Protein AF-X0YLJ0-F1 (afdb_monomer_lite)

Sequence (78 aa):
MDKNGVFLCSGCGIGEAVDLDAVAGIANECSATATLTHECLCAPEGLAAITAAVSENELDGVVIAACSPRAKVAEFAS

Secondary structure (DSSP, 8-state):
---EEEEEE-TTTHHHHS-HHHHHHHHHHTT-SEEEEETTTTSHHHHHHHHHHHHHTT-SEEEEESS-HHHHHHHH--

pLDDT: mean 94.15, std 5.28, range [60.12, 97.56]

Foldseek 3Di:
DAQEEEEAACEPCNVVVDVVVVVQVVCVVVVHLYYYYDPCLLDPVNVVVQVVCCVVSVGRYYHYHDDDCVVRVVSNVD

Radius of gyration: 11.86 Å; chains: 1; bounding box: 28×29×28 Å

Structure (mmCIF, N/CA/C/O backbone):
data_AF-X0YLJ0-F1
#
_entry.id   AF-X0YLJ0-F1
#
loop_
_atom_site.group_PDB
_atom_site.id
_atom_site.type_symbol
_atom_site.label_atom_id
_atom_site.label_alt_id
_atom_site.label_comp_id
_atom_site.label_asym_id
_atom_site.label_entity_id
_atom_site.label_seq_id
_atom_site.pdbx_PDB_ins_code
_atom_site.Cartn_x
_atom_site.Cartn_y
_atom_site.Cartn_z
_atom_site.occupancy
_atom_site.B_iso_or_equiv
_atom_site.auth_seq_id
_atom_site.auth_comp_id
_atom_site.auth_asym_id
_atom_site.auth_atom_id
_atom_site.pdbx_PDB_model_num
ATOM 1 N N . MET A 1 1 ? -16.907 9.740 7.659 1.00 60.12 1 MET A N 1
ATOM 2 C CA . MET A 1 1 ? -15.759 10.218 6.868 1.00 60.12 1 MET A CA 1
ATOM 3 C C . MET A 1 1 ? -14.739 9.118 7.022 1.00 60.12 1 MET A C 1
ATOM 5 O O . MET A 1 1 ? -14.301 8.925 8.145 1.00 60.12 1 MET A O 1
ATOM 9 N N . ASP A 1 2 ? -14.517 8.320 5.985 1.00 84.62 2 ASP A N 1
ATOM 10 C CA . ASP A 1 2 ? -13.723 7.093 6.100 1.00 84.62 2 ASP A CA 1
ATOM 11 C C . ASP A 1 2 ? -12.235 7.446 6.234 1.00 84.62 2 ASP A C 1
ATOM 13 O O . ASP A 1 2 ? -11.676 8.106 5.354 1.00 84.62 2 ASP A O 1
ATOM 17 N N . LYS A 1 3 ? -11.595 7.051 7.342 1.00 93.38 3 LYS A N 1
ATOM 18 C CA . LYS A 1 3 ? -10.164 7.284 7.569 1.00 93.38 3 LYS A CA 1
ATOM 19 C C . LYS A 1 3 ? -9.338 6.238 6.826 1.00 93.38 3 LYS A C 1
ATOM 21 O O . LYS A 1 3 ? -8.942 5.221 7.389 1.00 93.38 3 LYS A O 1
ATOM 26 N N . ASN A 1 4 ? -9.102 6.458 5.538 1.00 95.44 4 ASN A N 1
ATOM 27 C CA . ASN A 1 4 ? -8.380 5.499 4.702 1.00 95.44 4 ASN A CA 1
ATOM 28 C C . ASN A 1 4 ? -6.875 5.785 4.685 1.00 95.44 4 ASN A C 1
ATOM 30 O O . ASN A 1 4 ? -6.460 6.913 4.410 1.00 95.44 4 ASN A O 1
ATOM 34 N N . GLY A 1 5 ? -6.054 4.762 4.922 1.00 96.62 5 GLY A N 1
ATOM 35 C CA . GLY A 1 5 ? -4.608 4.819 4.697 1.00 96.62 5 GLY A CA 1
ATOM 36 C C . GLY A 1 5 ? -4.213 4.227 3.350 1.00 96.62 5 GLY A C 1
ATOM 37 O O . GLY A 1 5 ? -4.760 3.204 2.939 1.00 96.62 5 GLY A O 1
ATOM 38 N N . VAL A 1 6 ? -3.242 4.843 2.678 1.00 97.38 6 VAL A N 1
ATOM 39 C CA . VAL A 1 6 ? -2.689 4.370 1.402 1.00 97.38 6 VAL A CA 1
ATOM 40 C C . VAL A 1 6 ? -1.235 3.945 1.595 1.00 97.38 6 VAL A C 1
ATOM 42 O O . VAL A 1 6 ? -0.386 4.734 1.998 1.00 97.38 6 VAL A O 1
ATOM 45 N N . PHE A 1 7 ? -0.937 2.690 1.282 1.00 97.31 7 PHE A N 1
ATOM 46 C CA . PHE A 1 7 ? 0.363 2.072 1.516 1.00 97.31 7 PHE A CA 1
ATOM 47 C C . PHE A 1 7 ? 0.989 1.664 0.187 1.00 97.31 7 PHE A C 1
ATOM 49 O O . PHE A 1 7 ? 0.397 0.907 -0.581 1.00 97.31 7 PHE A O 1
ATOM 56 N N . LEU A 1 8 ? 2.187 2.170 -0.082 1.00 97.56 8 LEU A N 1
ATOM 57 C CA . LEU A 1 8 ? 2.879 2.083 -1.362 1.00 97.56 8 LEU A CA 1
ATOM 58 C C . LEU A 1 8 ? 4.094 1.158 -1.237 1.00 97.56 8 LEU A C 1
ATOM 60 O O . LEU A 1 8 ? 4.995 1.395 -0.431 1.00 97.56 8 LEU A O 1
ATOM 64 N N . CYS A 1 9 ? 4.131 0.089 -2.031 1.00 97.44 9 CYS A N 1
ATOM 65 C CA . CYS A 1 9 ? 5.291 -0.800 -2.085 1.00 97.44 9 CYS A CA 1
ATOM 66 C C . CYS A 1 9 ? 6.256 -0.325 -3.172 1.00 97.44 9 CYS A C 1
ATOM 68 O O . CYS A 1 9 ? 5.874 -0.270 -4.337 1.00 97.44 9 CYS A O 1
ATOM 70 N N . SER A 1 10 ? 7.514 -0.057 -2.818 1.00 96.44 10 SER A N 1
ATOM 71 C CA . SER A 1 10 ? 8.563 0.281 -3.792 1.00 96.44 10 SER A CA 1
ATOM 72 C C . SER A 1 10 ? 9.370 -0.922 -4.287 1.00 96.44 10 SER A C 1
ATOM 74 O O . SER A 1 10 ? 10.101 -0.811 -5.270 1.00 96.44 10 SER A O 1
ATOM 76 N N . GLY A 1 11 ? 9.202 -2.089 -3.660 1.00 93.44 11 GLY A N 1
ATOM 77 C CA . GLY A 1 11 ? 9.893 -3.326 -4.026 1.00 93.44 11 GLY A CA 1
ATOM 78 C C . GLY A 1 11 ? 9.482 -3.925 -5.370 1.00 93.44 11 GLY A C 1
ATOM 79 O O . GLY A 1 11 ? 8.571 -3.454 -6.048 1.00 93.44 11 GLY A O 1
ATOM 80 N N . CYS A 1 12 ? 10.154 -5.016 -5.748 1.00 93.25 12 CYS A N 1
ATOM 81 C CA . CYS A 1 12 ? 9.887 -5.781 -6.977 1.00 93.25 12 CYS A CA 1
ATOM 82 C C . CYS A 1 12 ? 9.922 -4.942 -8.274 1.00 93.25 12 CYS A C 1
ATOM 84 O O . CYS A 1 12 ? 9.243 -5.282 -9.242 1.00 93.25 12 CYS A O 1
ATOM 86 N N . GLY A 1 13 ? 10.702 -3.857 -8.286 1.00 92.44 13 GLY A N 1
ATOM 87 C CA . GLY A 1 13 ? 10.843 -2.947 -9.426 1.00 92.44 13 GLY A CA 1
ATOM 88 C C . GLY A 1 13 ? 9.740 -1.890 -9.551 1.00 92.44 13 GLY A C 1
ATOM 89 O O . GLY A 1 13 ? 9.744 -1.129 -10.514 1.00 92.44 13 GLY A O 1
ATOM 90 N N . ILE A 1 14 ? 8.800 -1.800 -8.599 1.00 95.38 14 ILE A N 1
ATOM 91 C CA . ILE A 1 14 ? 7.717 -0.802 -8.649 1.00 95.38 14 ILE A CA 1
ATOM 92 C C . ILE A 1 14 ? 8.284 0.612 -8.489 1.00 95.38 14 ILE A C 1
ATOM 94 O O . ILE A 1 14 ? 7.959 1.483 -9.289 1.00 95.38 14 ILE A O 1
ATOM 98 N N . GLY A 1 15 ? 9.170 0.831 -7.514 1.00 94.19 15 GLY A N 1
ATOM 99 C CA . GLY A 1 15 ? 9.782 2.143 -7.274 1.00 94.19 15 GLY A CA 1
ATOM 100 C C . GLY A 1 15 ? 10.735 2.606 -8.381 1.00 94.19 15 GLY A C 1
ATOM 101 O O . GLY A 1 15 ? 11.054 3.785 -8.454 1.00 94.19 15 GLY A O 1
ATOM 102 N N . GLU A 1 16 ? 11.176 1.700 -9.259 1.00 94.88 16 GLU A N 1
ATOM 103 C CA . GLU A 1 16 ? 11.984 2.046 -10.437 1.00 94.88 16 GLU A CA 1
ATOM 104 C C . GLU A 1 16 ? 11.113 2.491 -11.622 1.00 94.88 16 GLU A C 1
ATOM 106 O O . GLU A 1 16 ? 11.571 3.231 -12.490 1.00 94.88 16 GLU A O 1
ATOM 111 N N . ALA A 1 17 ? 9.860 2.032 -11.670 1.00 95.62 17 ALA A N 1
ATOM 112 C CA . ALA A 1 17 ? 8.932 2.290 -12.767 1.00 95.62 17 ALA A CA 1
ATOM 113 C C . ALA A 1 17 ? 7.895 3.380 -12.451 1.00 95.62 17 ALA A C 1
ATOM 115 O O . ALA A 1 17 ? 7.321 3.963 -13.372 1.00 95.62 17 ALA A O 1
ATOM 116 N N . VAL A 1 18 ? 7.622 3.630 -11.169 1.00 95.06 18 VAL A N 1
ATOM 117 C CA . VAL A 1 18 ? 6.555 4.515 -10.692 1.00 95.06 18 VAL A CA 1
ATOM 118 C C . VAL A 1 18 ? 7.118 5.505 -9.680 1.00 95.06 18 VAL A C 1
ATOM 120 O O . VAL A 1 18 ? 7.784 5.114 -8.725 1.00 95.06 18 VAL A O 1
ATOM 123 N N . ASP A 1 19 ? 6.797 6.785 -9.862 1.00 96.00 19 ASP A N 1
ATOM 124 C CA . ASP A 1 19 ? 7.100 7.841 -8.894 1.00 96.00 19 ASP A CA 1
ATOM 125 C C . ASP A 1 19 ? 6.126 7.758 -7.710 1.00 96.00 19 ASP A C 1
ATOM 127 O O . ASP A 1 19 ? 4.968 8.178 -7.787 1.00 96.00 19 ASP A O 1
ATOM 131 N N . LEU A 1 20 ? 6.587 7.157 -6.617 1.00 95.50 20 LEU A N 1
ATOM 132 C CA . LEU A 1 20 ? 5.766 6.920 -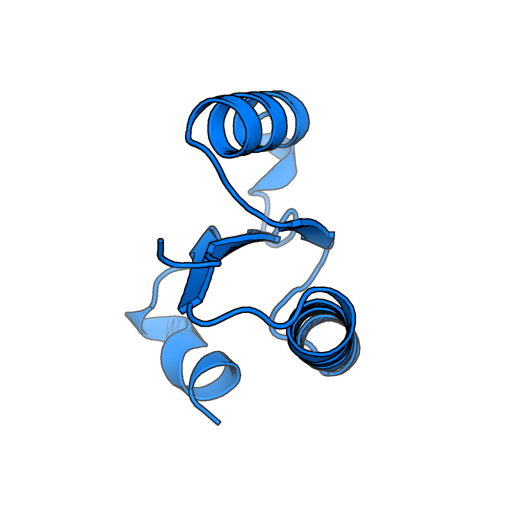5.433 1.00 95.50 20 LEU A CA 1
ATOM 133 C C . LEU A 1 20 ? 5.518 8.189 -4.620 1.00 95.50 20 LEU A C 1
ATOM 135 O O . LEU A 1 20 ? 4.495 8.263 -3.942 1.00 95.50 20 LEU A O 1
ATOM 139 N N . ASP A 1 21 ? 6.397 9.187 -4.713 1.00 95.19 21 ASP A N 1
ATOM 140 C CA . ASP A 1 21 ? 6.199 10.480 -4.061 1.00 95.19 21 ASP A CA 1
ATOM 141 C C . ASP A 1 21 ? 5.051 11.238 -4.737 1.00 95.19 21 ASP A C 1
ATOM 143 O O . ASP A 1 21 ? 4.167 11.770 -4.061 1.00 95.19 21 ASP A O 1
ATOM 147 N N . ALA A 1 22 ? 4.988 11.202 -6.073 1.00 96.44 22 ALA A N 1
ATOM 148 C CA . ALA A 1 22 ? 3.858 11.744 -6.821 1.00 96.44 22 ALA A CA 1
ATOM 149 C C . ALA A 1 22 ? 2.541 11.024 -6.478 1.00 96.44 22 ALA A C 1
ATOM 151 O O . ALA A 1 22 ? 1.513 11.672 -6.271 1.00 96.44 22 ALA A O 1
ATOM 152 N N . VAL A 1 23 ? 2.562 9.690 -6.363 1.00 96.25 23 VAL A N 1
ATOM 153 C CA . VAL A 1 23 ? 1.372 8.912 -5.972 1.00 96.25 23 VAL A CA 1
ATOM 154 C C . VAL A 1 23 ? 0.935 9.237 -4.542 1.00 96.25 23 VAL A C 1
ATOM 156 O O . VAL A 1 23 ? -0.260 9.409 -4.299 1.00 96.25 23 VAL A O 1
ATOM 159 N N . ALA A 1 24 ? 1.873 9.365 -3.600 1.00 95.19 24 ALA A N 1
ATOM 160 C CA . ALA A 1 24 ? 1.575 9.777 -2.230 1.00 95.19 24 ALA A CA 1
ATOM 161 C C . ALA A 1 24 ? 0.983 11.195 -2.181 1.00 95.19 24 ALA A C 1
ATOM 163 O O . ALA A 1 24 ? 0.026 11.437 -1.445 1.00 95.19 24 ALA A O 1
ATOM 164 N N . GLY A 1 25 ? 1.490 12.120 -3.002 1.00 96.31 25 GLY A N 1
ATOM 165 C CA . GLY A 1 25 ? 0.923 13.460 -3.168 1.00 96.31 25 GLY A CA 1
ATOM 166 C C . GLY A 1 25 ? -0.552 13.414 -3.572 1.00 96.31 25 GLY A C 1
ATOM 167 O O . GLY A 1 25 ? -1.400 13.952 -2.862 1.00 96.31 25 GLY A O 1
ATOM 168 N N . ILE A 1 26 ? -0.869 12.670 -4.635 1.00 96.31 26 ILE A N 1
ATOM 169 C CA . ILE A 1 26 ? -2.248 12.513 -5.125 1.00 96.31 26 ILE A CA 1
ATOM 170 C C . ILE A 1 26 ? -3.135 11.826 -4.082 1.00 96.31 26 ILE A C 1
ATOM 172 O O . ILE A 1 26 ? -4.292 12.206 -3.907 1.00 96.31 26 ILE A O 1
ATOM 176 N N . ALA A 1 27 ? -2.622 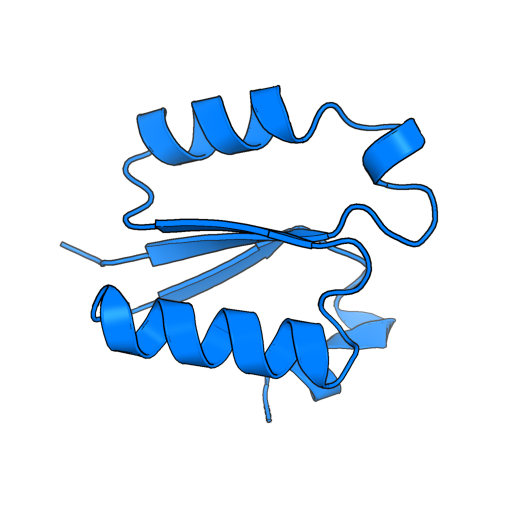10.823 -3.365 1.00 94.69 27 ALA A N 1
ATOM 177 C CA . ALA A 1 27 ? -3.371 10.157 -2.302 1.00 94.69 27 ALA A CA 1
ATOM 178 C C . ALA A 1 27 ? -3.786 11.147 -1.199 1.00 94.69 27 ALA A C 1
ATOM 180 O O . ALA A 1 27 ? -4.940 11.135 -0.768 1.00 94.69 27 ALA A O 1
ATOM 181 N N . ASN A 1 28 ? -2.883 12.045 -0.801 1.00 92.75 28 ASN A N 1
ATOM 182 C CA . ASN A 1 28 ? -3.180 13.104 0.163 1.00 92.75 28 ASN A CA 1
ATOM 183 C C . ASN A 1 28 ? -4.206 14.114 -0.384 1.00 92.75 28 ASN A C 1
ATOM 185 O O . ASN A 1 28 ? -5.141 14.478 0.328 1.00 92.75 28 ASN A O 1
ATOM 189 N N . GLU A 1 29 ? -4.110 14.510 -1.660 1.00 95.56 29 GLU A N 1
ATOM 190 C CA . GLU A 1 29 ? -5.134 15.339 -2.323 1.00 95.56 29 GLU A CA 1
ATOM 191 C C . GLU A 1 29 ? -6.509 14.645 -2.360 1.00 95.56 29 GLU A C 1
ATOM 193 O O . GLU A 1 29 ? -7.548 15.290 -2.215 1.00 95.56 29 GLU A O 1
ATOM 198 N N . CYS A 1 30 ? -6.523 13.314 -2.474 1.00 92.19 30 CYS A N 1
ATOM 199 C CA . CYS A 1 30 ? -7.721 12.473 -2.417 1.00 92.19 30 CYS A CA 1
ATOM 200 C C . CYS A 1 30 ? -8.204 12.176 -0.983 1.00 92.19 30 CYS A C 1
ATOM 202 O O . CYS A 1 30 ? -9.046 11.299 -0.796 1.00 92.19 30 CYS A O 1
ATOM 204 N N . SER A 1 31 ? -7.719 12.913 0.024 1.00 92.00 31 SER A N 1
ATOM 205 C CA . SER A 1 31 ? -8.093 12.765 1.440 1.00 92.00 31 SER A CA 1
ATOM 206 C C . SER A 1 31 ? -7.670 11.443 2.098 1.00 92.00 31 SER A C 1
ATOM 208 O O . SER A 1 31 ? -8.346 10.964 3.011 1.00 92.00 31 SER A O 1
ATOM 210 N N . ALA A 1 32 ? -6.545 10.853 1.681 1.00 94.06 32 ALA A N 1
ATOM 211 C CA . ALA A 1 32 ? -5.900 9.813 2.479 1.00 94.06 32 ALA A CA 1
ATOM 212 C C . ALA A 1 32 ? -5.539 10.368 3.868 1.00 94.06 32 ALA A C 1
ATOM 214 O O . ALA A 1 32 ? -4.981 11.454 3.995 1.00 94.06 32 ALA A O 1
ATOM 215 N N . THR A 1 33 ? -5.874 9.622 4.919 1.00 95.81 33 THR A N 1
ATOM 216 C CA . THR A 1 33 ? -5.575 10.006 6.308 1.00 95.81 33 THR A CA 1
ATOM 217 C C . THR A 1 33 ? -4.115 9.741 6.659 1.00 95.81 33 THR A C 1
ATOM 219 O O . THR A 1 33 ? -3.523 10.473 7.444 1.00 95.81 33 THR A O 1
ATOM 222 N N . ALA A 1 34 ? -3.524 8.712 6.052 1.00 95.75 34 ALA A N 1
ATOM 223 C CA . ALA A 1 34 ? -2.111 8.402 6.174 1.00 95.75 34 ALA A CA 1
ATOM 224 C C . ALA A 1 34 ? -1.585 7.839 4.853 1.00 95.75 34 ALA A C 1
ATOM 226 O O . ALA A 1 34 ? -2.286 7.098 4.159 1.00 95.75 34 ALA A O 1
ATOM 227 N N . THR A 1 35 ? -0.333 8.153 4.534 1.00 96.69 35 THR A N 1
ATOM 228 C CA . THR A 1 35 ? 0.397 7.545 3.420 1.00 96.69 35 THR A CA 1
ATOM 229 C C . THR A 1 35 ? 1.712 6.975 3.921 1.00 96.69 35 THR A C 1
ATOM 231 O O . THR A 1 35 ? 2.430 7.664 4.646 1.00 96.69 35 THR A O 1
ATOM 234 N N . LEU A 1 36 ? 2.053 5.750 3.527 1.00 95.94 36 LEU A N 1
ATOM 235 C CA . LEU A 1 36 ? 3.319 5.120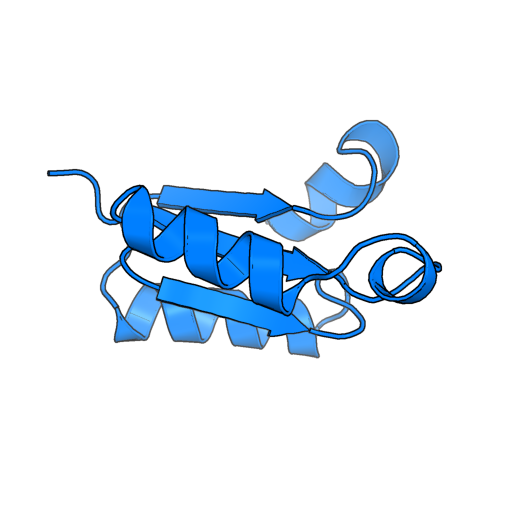 3.902 1.00 95.94 36 LEU A CA 1
ATOM 236 C C . LEU A 1 36 ? 3.933 4.399 2.709 1.00 95.94 36 LEU A C 1
ATOM 238 O O . LEU A 1 36 ? 3.264 3.610 2.048 1.00 95.94 36 LEU A O 1
ATOM 242 N N . THR A 1 37 ? 5.222 4.628 2.480 1.00 96.94 37 THR A N 1
ATOM 243 C CA . THR A 1 37 ? 5.998 3.941 1.443 1.00 96.94 37 THR A CA 1
ATOM 244 C C . THR A 1 37 ? 7.006 3.004 2.095 1.00 96.94 37 THR A C 1
ATOM 246 O O . THR A 1 37 ? 7.699 3.399 3.030 1.00 96.94 37 THR A O 1
ATOM 249 N N . HIS A 1 38 ? 7.107 1.768 1.604 1.00 96.44 38 HIS A N 1
ATOM 250 C CA . HIS A 1 38 ? 8.073 0.785 2.099 1.00 96.44 38 HIS A CA 1
ATOM 251 C C . HIS A 1 38 ? 8.625 -0.082 0.965 1.00 96.44 38 HIS A C 1
ATOM 253 O O . HIS A 1 38 ? 7.903 -0.463 0.043 1.00 96.44 38 HIS A O 1
ATOM 259 N N . GLU A 1 39 ? 9.892 -0.484 1.077 1.00 95.25 39 GLU A N 1
ATOM 260 C CA . GLU A 1 39 ? 10.566 -1.363 0.107 1.00 95.25 39 GLU A CA 1
ATOM 261 C C . GLU A 1 39 ? 9.980 -2.775 -0.001 1.00 95.25 39 GLU A C 1
ATOM 263 O O . GLU A 1 39 ? 10.138 -3.433 -1.024 1.00 95.25 39 GLU A O 1
ATOM 268 N N . CYS A 1 40 ? 9.270 -3.256 1.019 1.00 95.19 40 CYS A N 1
ATOM 269 C CA . CYS A 1 40 ? 8.709 -4.596 1.029 1.00 95.19 40 CYS A CA 1
ATOM 270 C C . CYS A 1 40 ? 7.529 -4.664 2.000 1.00 95.19 40 CYS A C 1
ATOM 272 O O . CYS A 1 40 ? 7.653 -5.142 3.126 1.00 95.19 40 CYS A O 1
ATOM 274 N N . LEU A 1 41 ? 6.358 -4.196 1.558 1.00 96.00 41 LEU A N 1
ATOM 275 C CA . LEU A 1 41 ? 5.158 -4.194 2.405 1.00 96.00 41 LEU A CA 1
ATOM 276 C C . LEU A 1 41 ? 4.725 -5.600 2.847 1.00 96.00 41 LEU A C 1
ATOM 278 O O . LEU A 1 41 ? 4.149 -5.750 3.916 1.00 96.00 41 LEU A O 1
ATOM 282 N N . CYS A 1 42 ? 5.004 -6.630 2.043 1.00 94.81 42 CYS A N 1
ATOM 283 C CA . CYS A 1 42 ? 4.613 -8.010 2.350 1.00 94.81 42 CYS A CA 1
ATOM 284 C C . CYS A 1 42 ? 5.571 -8.750 3.303 1.00 94.81 42 CYS A C 1
ATOM 286 O O . CYS A 1 42 ? 5.320 -9.909 3.628 1.00 94.81 42 CYS A O 1
ATOM 288 N N . ALA A 1 43 ? 6.674 -8.122 3.722 1.00 95.25 43 ALA A N 1
ATOM 289 C CA . ALA A 1 43 ? 7.556 -8.660 4.755 1.00 95.25 43 ALA A CA 1
ATOM 290 C C . ALA A 1 43 ? 7.027 -8.313 6.163 1.00 95.25 43 ALA A C 1
ATOM 292 O O . ALA A 1 43 ? 6.262 -7.359 6.302 1.00 95.25 43 ALA A O 1
ATOM 293 N N . PRO A 1 44 ? 7.460 -9.023 7.224 1.00 95.44 44 PRO A N 1
ATOM 294 C CA . PRO A 1 44 ? 7.004 -8.760 8.593 1.00 95.44 44 PRO A CA 1
ATOM 295 C C . PRO A 1 44 ? 7.169 -7.300 9.043 1.00 95.44 44 PRO A C 1
ATOM 297 O O . PRO A 1 44 ? 6.304 -6.775 9.736 1.00 95.44 44 PRO A O 1
ATOM 300 N N . GLU A 1 45 ? 8.246 -6.634 8.620 1.00 95.88 45 GLU A N 1
ATOM 301 C CA . GLU A 1 45 ? 8.510 -5.219 8.919 1.00 95.88 45 GLU A CA 1
ATOM 302 C C . GLU A 1 45 ? 7.483 -4.294 8.253 1.00 95.88 45 GLU A C 1
ATOM 304 O O . GLU A 1 45 ? 6.940 -3.401 8.901 1.00 95.88 45 GLU A O 1
ATOM 309 N N . GLY A 1 46 ? 7.144 -4.564 6.989 1.00 95.56 46 GLY A N 1
ATOM 310 C CA . GLY A 1 46 ? 6.115 -3.831 6.256 1.00 95.56 46 GLY A CA 1
ATOM 311 C C . GLY A 1 46 ? 4.720 -4.023 6.853 1.00 95.56 46 GLY A C 1
ATOM 312 O O . GLY A 1 46 ? 3.985 -3.053 7.022 1.00 95.56 46 GLY A O 1
ATOM 313 N N . LEU A 1 47 ? 4.376 -5.251 7.250 1.00 95.94 47 LEU A N 1
ATOM 314 C CA . LEU A 1 47 ? 3.107 -5.553 7.923 1.00 95.94 47 LEU A CA 1
ATOM 315 C C . LEU A 1 47 ? 3.007 -4.865 9.291 1.00 95.94 47 LEU A C 1
ATOM 317 O O . LEU A 1 47 ? 1.961 -4.307 9.636 1.00 95.94 47 LEU A O 1
ATOM 321 N N . ALA A 1 48 ? 4.101 -4.853 10.056 1.00 96.38 48 ALA A N 1
ATOM 322 C CA . ALA A 1 48 ? 4.170 -4.132 11.322 1.00 96.38 48 ALA A CA 1
ATOM 323 C C . ALA A 1 48 ? 4.006 -2.618 11.116 1.00 96.38 48 ALA A C 1
ATOM 325 O O . ALA A 1 48 ? 3.261 -1.986 11.862 1.00 96.38 48 ALA A O 1
ATOM 326 N N . ALA A 1 49 ? 4.627 -2.049 10.078 1.00 96.56 49 ALA A N 1
ATOM 327 C CA . ALA A 1 49 ? 4.492 -0.636 9.736 1.00 96.56 49 ALA A CA 1
ATOM 328 C C . ALA A 1 49 ? 3.052 -0.262 9.340 1.00 96.56 49 ALA A C 1
ATOM 330 O O . ALA A 1 49 ? 2.542 0.761 9.794 1.00 96.56 49 ALA A O 1
ATOM 331 N N . ILE A 1 50 ? 2.366 -1.106 8.556 1.00 95.94 50 ILE A N 1
ATOM 332 C CA . ILE A 1 50 ? 0.941 -0.916 8.233 1.00 95.94 50 ILE A CA 1
ATOM 333 C C . ILE A 1 50 ? 0.104 -0.932 9.517 1.00 95.94 50 ILE A C 1
ATOM 335 O O . ILE A 1 50 ? -0.693 -0.027 9.749 1.00 95.94 50 ILE A O 1
ATOM 339 N N . THR A 1 51 ? 0.308 -1.933 10.375 1.00 95.31 51 THR A N 1
ATOM 340 C CA . THR A 1 51 ? -0.464 -2.102 11.618 1.00 95.31 51 THR A CA 1
ATOM 341 C C . THR A 1 51 ? -0.261 -0.935 12.588 1.00 95.31 51 THR A C 1
ATOM 343 O O . THR A 1 51 ? -1.219 -0.464 13.209 1.00 95.31 51 THR A O 1
ATOM 346 N N . ALA A 1 52 ? 0.976 -0.444 12.699 1.00 96.62 52 ALA A N 1
ATOM 347 C CA . ALA A 1 52 ? 1.303 0.743 13.480 1.00 96.62 52 ALA A CA 1
ATOM 348 C C . ALA A 1 52 ? 0.559 1.966 12.933 1.00 96.62 52 ALA A C 1
ATOM 350 O O . ALA A 1 52 ? -0.219 2.573 13.664 1.00 96.62 52 ALA A O 1
ATOM 351 N N . ALA A 1 53 ? 0.660 2.228 11.627 1.00 96.31 53 ALA A N 1
ATOM 352 C CA . ALA A 1 53 ? -0.012 3.358 10.994 1.00 96.31 53 ALA A CA 1
ATOM 353 C C . ALA A 1 53 ? -1.544 3.304 11.129 1.00 96.31 53 ALA A C 1
ATOM 355 O O . ALA A 1 53 ? -2.169 4.344 11.342 1.00 96.31 53 ALA A O 1
ATOM 356 N N . VAL A 1 54 ? -2.151 2.113 11.041 1.00 95.50 54 VAL A N 1
ATOM 357 C CA . VAL A 1 54 ? -3.590 1.905 11.294 1.00 95.50 54 VAL A CA 1
ATOM 358 C C . VAL A 1 54 ? -3.959 2.309 12.718 1.00 95.50 54 VAL A C 1
ATOM 360 O O . VAL A 1 54 ? -4.949 3.009 12.912 1.00 95.50 54 VAL A O 1
ATOM 363 N N . SER A 1 55 ? -3.148 1.917 13.700 1.00 95.88 55 SER A N 1
ATOM 364 C CA . SER A 1 55 ? -3.393 2.229 15.110 1.00 95.88 55 SER A CA 1
ATOM 365 C C . SER A 1 55 ? -3.156 3.709 15.429 1.00 95.88 55 SER A C 1
ATOM 367 O O . SER A 1 55 ? -3.959 4.326 16.118 1.00 95.88 55 SER A O 1
ATOM 369 N N . GLU A 1 56 ? -2.071 4.290 14.914 1.00 96.69 56 GLU A N 1
ATOM 370 C CA . GLU A 1 56 ? -1.659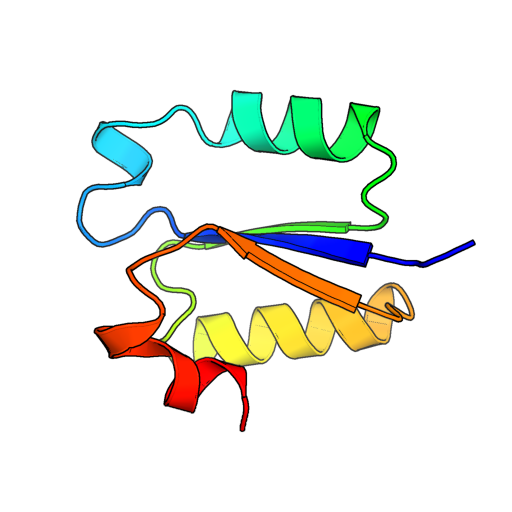 5.675 15.179 1.00 96.69 56 GLU A CA 1
ATOM 371 C C . GLU A 1 56 ? -2.603 6.705 14.553 1.00 96.69 56 GLU A C 1
ATOM 373 O O . GLU A 1 56 ?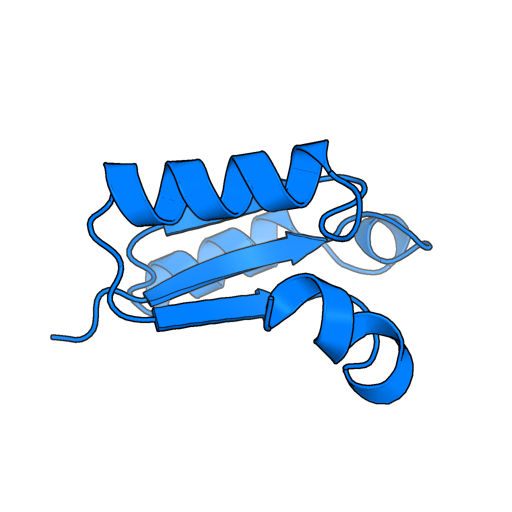 -2.843 7.757 15.141 1.00 96.69 56 GLU A O 1
ATOM 378 N N . ASN A 1 57 ? -3.148 6.402 13.372 1.00 94.75 57 ASN A N 1
ATOM 379 C CA . ASN A 1 57 ? -4.034 7.305 12.633 1.00 94.75 57 ASN A CA 1
ATOM 380 C C . ASN A 1 57 ? -5.517 6.922 12.760 1.00 94.75 57 ASN A C 1
ATOM 382 O O . ASN A 1 57 ? -6.370 7.559 12.138 1.00 94.75 57 ASN A O 1
ATOM 386 N N . GLU A 1 58 ? -5.819 5.894 13.562 1.00 95.38 58 GLU A N 1
ATOM 387 C CA . GLU A 1 58 ? -7.165 5.355 13.784 1.00 95.38 58 GLU A CA 1
ATOM 388 C C . GLU A 1 58 ? -7.895 5.063 12.460 1.00 95.38 58 GLU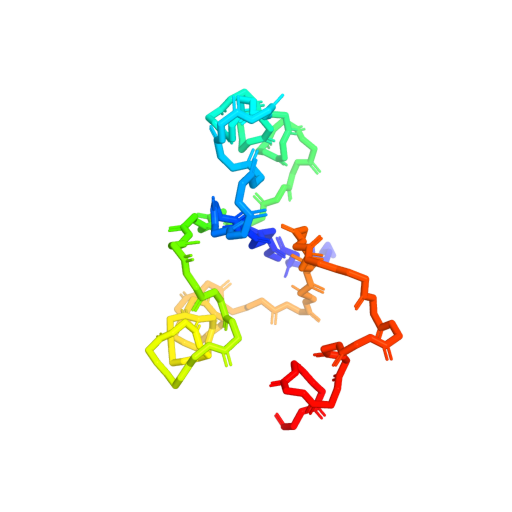 A C 1
ATOM 390 O O . GLU A 1 58 ? -9.013 5.531 12.245 1.00 95.38 58 GLU A O 1
ATOM 395 N N . LEU A 1 59 ? -7.228 4.361 11.539 1.00 95.81 59 LEU A N 1
ATOM 396 C CA . LEU A 1 59 ? -7.737 4.140 10.185 1.00 95.81 59 LEU A CA 1
ATOM 397 C C . LEU A 1 59 ? -8.925 3.165 10.167 1.00 95.81 59 LEU A C 1
ATOM 399 O O . LEU A 1 59 ? -8.882 2.108 10.791 1.00 95.81 59 LEU A O 1
ATOM 403 N N . ASP A 1 60 ? -9.941 3.488 9.367 1.00 95.00 60 ASP A N 1
ATOM 404 C CA . ASP A 1 60 ? -11.113 2.640 9.101 1.00 95.00 60 ASP A CA 1
ATOM 405 C C . ASP A 1 60 ? -10.898 1.721 7.886 1.00 95.00 60 ASP A C 1
ATOM 407 O O . ASP A 1 60 ? -11.595 0.719 7.710 1.00 95.00 60 ASP A O 1
ATOM 411 N N . GLY A 1 61 ? -9.942 2.075 7.023 1.00 93.50 61 GLY A N 1
ATOM 412 C CA . GLY A 1 61 ? -9.694 1.388 5.763 1.00 93.50 61 GLY A CA 1
ATOM 413 C C . GLY A 1 61 ? -8.236 1.445 5.330 1.00 93.50 61 GLY A C 1
ATOM 414 O O . GLY A 1 61 ? -7.485 2.364 5.663 1.00 93.50 61 GLY A O 1
ATOM 415 N N . VAL A 1 62 ? -7.836 0.433 4.563 1.00 94.62 62 VAL A N 1
ATOM 416 C CA . VAL A 1 62 ? -6.452 0.216 4.138 1.00 94.62 62 VAL A CA 1
ATOM 417 C C . VAL A 1 62 ? -6.436 -0.022 2.632 1.00 94.62 62 VAL A C 1
ATOM 419 O O . VAL A 1 62 ? -7.130 -0.903 2.126 1.00 94.62 62 VAL A O 1
ATOM 422 N N . VAL A 1 63 ? -5.640 0.755 1.904 1.00 95.50 63 VAL A N 1
ATOM 423 C CA . VAL A 1 63 ? -5.421 0.603 0.464 1.00 95.50 63 VAL A CA 1
ATOM 424 C C . VAL A 1 63 ? -3.965 0.227 0.242 1.00 95.50 63 VAL A C 1
ATOM 426 O O . VAL A 1 63 ? -3.067 1.004 0.552 1.00 95.50 63 VAL A O 1
ATOM 429 N N . ILE A 1 64 ? -3.726 -0.960 -0.314 1.00 96.12 64 ILE A N 1
ATOM 430 C CA . ILE A 1 64 ? -2.379 -1.459 -0.602 1.00 96.12 64 ILE A CA 1
ATOM 431 C C . ILE A 1 64 ? -2.094 -1.311 -2.101 1.00 96.12 64 ILE A C 1
ATOM 433 O O . ILE A 1 64 ? -2.619 -2.058 -2.928 1.00 96.12 64 ILE A O 1
ATOM 437 N N . ALA A 1 65 ? -1.240 -0.357 -2.455 1.00 95.69 65 ALA A N 1
ATOM 438 C CA . ALA A 1 65 ? -0.730 -0.140 -3.803 1.00 95.69 65 ALA A CA 1
ATOM 439 C C . ALA A 1 65 ? 0.620 -0.863 -3.959 1.00 95.69 65 ALA A C 1
ATOM 441 O O . ALA A 1 65 ? 1.695 -0.301 -3.741 1.00 95.69 65 ALA A O 1
ATOM 442 N N . ALA A 1 66 ? 0.547 -2.155 -4.281 1.00 95.69 66 ALA A N 1
ATOM 443 C CA . ALA A 1 66 ? 1.699 -3.046 -4.368 1.00 95.69 66 ALA A CA 1
ATOM 444 C C . ALA A 1 66 ? 1.559 -4.037 -5.541 1.00 95.69 66 ALA A C 1
ATOM 446 O O . ALA A 1 66 ? 1.064 -3.702 -6.616 1.00 95.69 66 ALA A O 1
ATOM 447 N N . CYS A 1 67 ? 2.017 -5.273 -5.337 1.00 95.00 67 CYS A N 1
ATOM 448 C CA . CYS A 1 67 ? 1.926 -6.366 -6.297 1.00 95.00 67 CYS A CA 1
ATOM 449 C C . CYS A 1 67 ? 0.473 -6.820 -6.541 1.00 95.00 67 CYS A C 1
ATOM 451 O O . CYS A 1 67 ? -0.484 -6.349 -5.929 1.00 95.00 67 CYS A O 1
ATOM 453 N N . SER A 1 68 ? 0.302 -7.815 -7.416 1.00 93.81 68 SER A N 1
ATOM 454 C CA . SER A 1 68 ? -1.015 -8.396 -7.676 1.00 93.81 68 SER A CA 1
ATOM 455 C C . SER A 1 68 ? -1.641 -9.006 -6.409 1.00 93.81 68 SER A C 1
ATOM 457 O O . SER A 1 68 ? -0.983 -9.811 -5.737 1.00 93.81 68 SER A O 1
ATOM 459 N N . PRO A 1 69 ? -2.940 -8.762 -6.141 1.00 93.19 69 PRO A N 1
ATOM 460 C CA . PRO A 1 69 ? -3.648 -9.422 -5.044 1.00 93.19 69 PRO A CA 1
ATOM 461 C C . PRO A 1 69 ? -3.678 -10.946 -5.216 1.00 93.19 69 PRO A C 1
ATOM 463 O O . PRO A 1 69 ? -3.690 -11.679 -4.236 1.00 93.19 69 PRO A O 1
ATOM 466 N N . ARG A 1 70 ? -3.581 -11.456 -6.453 1.00 95.06 70 ARG A N 1
ATOM 467 C CA . ARG A 1 70 ? -3.493 -12.902 -6.725 1.00 95.06 70 ARG A CA 1
ATOM 468 C C . ARG A 1 70 ? -2.272 -13.567 -6.083 1.00 95.06 70 ARG A C 1
ATOM 470 O O . ARG A 1 70 ? -2.280 -14.780 -5.921 1.00 95.06 70 ARG A O 1
ATOM 477 N N . ALA A 1 71 ? -1.228 -12.792 -5.791 1.00 93.38 71 ALA A N 1
ATOM 478 C CA . ALA A 1 71 ? 0.023 -13.291 -5.238 1.00 93.38 71 ALA A CA 1
ATOM 479 C C . ALA A 1 71 ? 0.163 -13.022 -3.737 1.00 93.38 71 ALA A C 1
ATOM 481 O O . ALA A 1 71 ? 0.772 -13.836 -3.055 1.00 93.38 71 ALA A O 1
ATOM 482 N N . LYS A 1 72 ? -0.344 -11.878 -3.252 1.00 93.56 72 LYS A N 1
ATOM 483 C CA . LYS A 1 72 ? -0.009 -11.354 -1.917 1.00 93.56 72 LYS A CA 1
ATOM 484 C C . LYS A 1 72 ? -1.195 -11.003 -1.018 1.00 93.56 72 LYS A C 1
ATOM 486 O O . LYS A 1 72 ? -0.996 -10.429 0.043 1.00 93.56 72 LYS A O 1
ATOM 491 N N . VAL A 1 73 ? -2.432 -11.316 -1.416 1.00 93.38 73 VAL A N 1
ATOM 492 C CA . VAL A 1 73 ? -3.613 -10.978 -0.595 1.00 93.38 73 VAL A CA 1
ATOM 493 C C . VAL A 1 73 ? -3.597 -11.653 0.779 1.00 93.38 73 VAL A C 1
ATOM 495 O O . VAL A 1 73 ? -4.068 -11.057 1.739 1.00 93.38 73 VAL A O 1
ATOM 498 N N . ALA A 1 74 ? -3.044 -12.865 0.892 1.00 92.94 74 ALA A N 1
ATOM 499 C CA . ALA A 1 74 ? -3.042 -13.615 2.146 1.00 92.94 74 ALA A CA 1
ATOM 500 C C . ALA A 1 74 ? -2.203 -12.924 3.233 1.00 92.94 74 ALA A C 1
ATOM 502 O O . ALA A 1 74 ? -2.570 -12.959 4.399 1.00 92.94 74 ALA A O 1
ATOM 503 N N . GLU A 1 75 ? -1.114 -12.268 2.840 1.00 92.75 75 GLU A N 1
ATOM 504 C CA . GLU A 1 75 ? -0.208 -11.547 3.730 1.00 92.75 75 GLU A CA 1
ATOM 505 C C . GLU A 1 75 ? -0.805 -10.239 4.260 1.00 92.75 75 GLU A C 1
ATOM 507 O O . GLU A 1 75 ? -0.410 -9.790 5.326 1.00 92.75 75 GLU A O 1
ATOM 512 N N . PHE A 1 76 ? -1.742 -9.625 3.532 1.00 92.06 76 PHE A N 1
ATOM 513 C CA . PHE A 1 76 ? -2.370 -8.355 3.925 1.00 92.06 76 PHE A CA 1
ATOM 514 C C . PHE A 1 76 ? -3.765 -8.514 4.539 1.00 92.06 76 PHE A C 1
ATOM 516 O O . PHE A 1 76 ? -4.306 -7.552 5.074 1.00 92.06 76 PHE A O 1
ATOM 523 N N . ALA A 1 77 ? -4.367 -9.698 4.425 1.00 87.00 77 ALA A N 1
ATOM 524 C CA . ALA A 1 77 ? -5.690 -10.009 4.969 1.00 87.00 77 ALA A CA 1
ATOM 525 C C . ALA A 1 77 ? -5.631 -10.806 6.285 1.00 87.00 77 ALA A C 1
ATOM 527 O O . ALA A 1 77 ? -6.667 -11.293 6.742 1.00 87.00 77 ALA A O 1
ATOM 528 N N . SER A 1 78 ? -4.429 -10.992 6.838 1.00 68.50 78 SER A N 1
ATOM 529 C CA . SER A 1 78 ? -4.165 -11.746 8.067 1.00 68.50 78 SER A CA 1
ATOM 530 C C . SER A 1 78 ? -4.373 -10.926 9.329 1.00 68.50 78 SER A C 1
ATOM 532 O O . SER A 1 78 ? -3.903 -9.767 9.326 1.00 68.50 78 SER A O 1
#

Organism: NCBI:txid412755